Protein AF-A0A7S2VUP3-F1 (afdb_monomer_lite)

Foldseek 3Di:
DDDDDDDDDDDPDDDPCRVVPDDPDPDPDDDDPDPDCPDPVNVDVVVDDPVVVVVVVVVVVVVVVVVVVVLPPDPNVVVVVPHDPDDPVVVVVVVVDDPDPPVVVVVDVVVVVVVVVCPPPDPCSVPDDPVVVVCPDPVVVCVVVVVVVD

Secondary structure (DSSP, 8-state):
---------------TTTSSSS---S--SPPPSSS-TTSHHHHHHHH--HHHHHHHHHHHHHHHHHHHHTTTTSHHHHHHT------HHHHHHHTT--S---TTTTT-HHHHHHHTS----SHHHHHS-HHHHHHTSGGGTTHHHHHHH-

pLDDT: mean 73.71, std 15.18, range [38.84, 94.75]

Sequence (150 aa):
EEDTKVHVLVREIRPPFLDGRVKYTTQTDMVSVVRDPTSDLAVLARKGSQVVRHVREQEGRTKMRKRFWELAGSNIGNVLGVEEVKTKEDEEEAARNGEDVDYRQDSQFLDLMKKQKSVAVSEFAKTKTISEQRRALPVFDVRQELMSLI

Structure (mmCIF, N/CA/C/O backbone):
data_AF-A0A7S2VUP3-F1
#
_entry.id   AF-A0A7S2VUP3-F1
#
loop_
_atom_site.group_PDB
_atom_site.id
_atom_site.type_symbol
_atom_site.label_atom_id
_atom_site.label_alt_id
_atom_site.label_comp_id
_atom_site.label_asym_id
_atom_site.label_entity_id
_atom_site.label_seq_id
_atom_site.pdbx_PDB_ins_code
_atom_site.Cartn_x
_atom_site.Cartn_y
_atom_site.Cartn_z
_atom_site.occupancy
_atom_site.B_iso_or_equiv
_atom_site.auth_seq_id
_atom_site.auth_comp_id
_atom_site.auth_asym_id
_atom_site.auth_atom_id
_atom_site.pdbx_PDB_model_num
ATOM 1 N N . GLU A 1 1 ? 2.838 -63.232 21.520 1.00 43.62 1 GLU A N 1
ATOM 2 C CA . GLU A 1 1 ? 3.184 -61.818 21.746 1.00 43.62 1 GLU A CA 1
ATOM 3 C C . GLU A 1 1 ? 1.997 -61.017 21.248 1.00 43.62 1 GLU A C 1
ATOM 5 O O . GLU A 1 1 ? 1.789 -60.934 20.048 1.00 43.62 1 GLU A O 1
ATOM 10 N N . GLU A 1 2 ? 1.102 -60.645 22.162 1.00 47.38 2 GLU A N 1
ATOM 11 C CA . GLU A 1 2 ? -0.141 -59.943 21.830 1.00 47.38 2 GLU A CA 1
ATOM 12 C C . GLU A 1 2 ? 0.111 -58.438 21.905 1.00 47.38 2 GLU A C 1
ATOM 14 O O . GLU A 1 2 ? 0.525 -57.916 22.942 1.00 47.38 2 GLU A O 1
ATOM 19 N N . ASP A 1 3 ? -0.106 -57.765 20.778 1.00 57.06 3 ASP A N 1
ATOM 20 C CA . ASP A 1 3 ? 0.114 -56.338 20.590 1.00 57.06 3 ASP A CA 1
ATOM 21 C C . ASP A 1 3 ? -0.710 -55.502 21.582 1.00 57.06 3 ASP A C 1
ATOM 23 O O . ASP A 1 3 ? -1.945 -55.482 21.567 1.00 57.06 3 ASP A O 1
ATOM 27 N N . THR A 1 4 ? -0.015 -54.761 22.441 1.00 65.88 4 THR A N 1
ATOM 28 C CA . THR A 1 4 ? -0.602 -53.815 23.391 1.00 65.88 4 THR A CA 1
ATOM 29 C C . THR A 1 4 ? -1.181 -52.613 22.648 1.00 65.88 4 THR A C 1
ATOM 31 O O . THR A 1 4 ? -0.503 -51.637 22.327 1.00 65.88 4 THR A O 1
ATOM 34 N N . LYS A 1 5 ? -2.482 -52.666 22.359 1.00 68.00 5 LYS A N 1
ATOM 35 C CA . LYS A 1 5 ? -3.194 -51.576 21.686 1.00 68.00 5 LYS A CA 1
ATOM 36 C C . LYS A 1 5 ? -3.399 -50.397 22.646 1.00 68.00 5 LYS A C 1
ATOM 38 O O . LYS A 1 5 ? -4.214 -50.454 23.564 1.00 68.00 5 LYS A O 1
ATOM 43 N N . VAL A 1 6 ? -2.648 -49.317 22.433 1.00 75.94 6 VAL A N 1
ATOM 44 C CA . VAL A 1 6 ? -2.731 -48.078 23.222 1.00 75.94 6 VAL A CA 1
ATOM 45 C C . VAL A 1 6 ? -3.883 -47.212 22.707 1.00 75.94 6 VAL A C 1
ATOM 47 O O . VAL A 1 6 ? -3.894 -46.802 21.547 1.00 75.94 6 VAL A O 1
ATOM 50 N N . HIS A 1 7 ? -4.850 -46.900 23.572 1.00 75.44 7 HIS A N 1
ATOM 51 C CA . HIS A 1 7 ? -5.931 -45.962 23.265 1.00 75.44 7 HIS A CA 1
ATOM 52 C C . HIS A 1 7 ? -5.578 -44.558 23.761 1.00 75.44 7 HIS A C 1
ATOM 54 O O . HIS A 1 7 ? -5.430 -44.331 24.960 1.00 75.44 7 HIS A O 1
ATOM 60 N N . VAL A 1 8 ? -5.470 -43.604 22.834 1.00 80.44 8 VAL A N 1
ATOM 61 C CA . VAL A 1 8 ? -5.221 -42.192 23.151 1.00 80.44 8 VAL A CA 1
ATOM 62 C C . VAL A 1 8 ? -6.557 -41.453 23.225 1.00 80.44 8 VAL A C 1
ATOM 64 O O . VAL A 1 8 ? -7.255 -41.328 22.221 1.00 80.44 8 VAL A O 1
ATOM 67 N N . LEU A 1 9 ? -6.910 -40.940 24.406 1.00 78.44 9 LEU A N 1
ATOM 68 C CA . LEU A 1 9 ? -8.009 -39.985 24.569 1.00 78.44 9 LEU A CA 1
ATOM 69 C C . LEU A 1 9 ? -7.461 -38.559 24.492 1.00 78.44 9 LEU A C 1
ATOM 71 O O . LEU A 1 9 ? -6.818 -38.077 25.424 1.00 78.44 9 LEU A O 1
ATOM 75 N N . VAL A 1 10 ? -7.756 -37.867 23.394 1.00 84.38 10 VAL A N 1
ATOM 76 C CA . VAL A 1 10 ? -7.459 -36.440 23.242 1.00 84.38 10 VAL A CA 1
ATOM 77 C C . VAL A 1 10 ? -8.644 -35.639 23.778 1.00 84.38 10 VAL A C 1
ATOM 79 O O . VAL A 1 10 ? -9.747 -35.719 23.241 1.00 84.38 10 VAL A O 1
ATOM 82 N N . ARG A 1 11 ? -8.433 -34.865 24.849 1.00 78.62 11 ARG A N 1
ATOM 83 C CA . ARG A 1 11 ? -9.401 -33.859 25.309 1.00 78.62 11 ARG A CA 1
ATOM 84 C C . ARG A 1 11 ? -9.073 -32.520 24.664 1.00 78.62 11 ARG A C 1
ATOM 86 O O . ARG A 1 11 ? -8.085 -31.887 25.021 1.00 78.62 11 ARG A O 1
ATOM 93 N N . GLU A 1 12 ? -9.925 -32.075 23.750 1.00 76.44 12 GLU A N 1
ATOM 94 C CA . GLU A 1 12 ? -9.852 -30.725 23.198 1.00 76.44 12 GLU A CA 1
ATOM 95 C C . GLU A 1 12 ? -10.495 -29.745 24.193 1.00 76.44 12 GLU A C 1
ATOM 97 O O . GLU A 1 12 ? -11.704 -29.517 24.190 1.00 76.44 12 GLU A O 1
ATOM 102 N N . ILE A 1 13 ? -9.690 -29.205 25.113 1.00 79.75 13 ILE A N 1
ATOM 103 C CA . ILE A 1 13 ? -10.145 -28.170 26.048 1.00 79.75 13 ILE A CA 1
ATOM 104 C C . ILE A 1 13 ? -10.048 -26.829 25.324 1.00 79.75 13 ILE A C 1
ATOM 106 O O . ILE A 1 13 ? -8.993 -26.194 25.311 1.00 79.75 13 ILE A O 1
ATOM 110 N N . ARG A 1 14 ? -11.151 -26.387 24.714 1.00 75.75 14 ARG A N 1
ATOM 111 C CA . ARG A 1 14 ? -11.257 -24.995 24.274 1.00 75.75 14 ARG A CA 1
ATOM 112 C C . ARG A 1 14 ? -11.576 -24.110 25.476 1.00 75.75 14 ARG A C 1
ATOM 114 O O . ARG A 1 14 ? -12.532 -24.391 26.200 1.00 75.75 14 ARG A O 1
ATOM 121 N N . PRO A 1 15 ? -10.786 -23.054 25.713 1.00 81.00 15 PRO A N 1
ATOM 122 C CA . PRO A 1 15 ? -11.065 -22.136 26.798 1.00 81.00 15 PRO A CA 1
ATOM 123 C C . PRO A 1 15 ? -12.399 -21.409 26.543 1.00 81.00 15 PRO A C 1
ATOM 125 O O . PRO A 1 15 ? -12.769 -21.197 25.385 1.00 81.00 15 PRO A O 1
ATOM 128 N N . PRO A 1 16 ? -13.120 -20.994 27.599 1.00 77.62 16 PRO A N 1
ATOM 129 C CA . PRO A 1 16 ? -14.490 -20.477 27.501 1.00 77.62 16 PRO A CA 1
ATOM 130 C C . PRO A 1 16 ? -14.639 -19.245 26.590 1.00 77.62 16 PRO A C 1
ATOM 132 O O . PRO A 1 16 ? -15.719 -19.004 26.058 1.00 77.62 16 PRO A O 1
ATOM 135 N N . PHE A 1 17 ? -13.556 -18.500 26.337 1.00 70.81 17 PHE A N 1
ATOM 136 C CA . PHE A 1 17 ? -13.541 -17.367 25.404 1.00 70.81 17 PHE A CA 1
ATOM 137 C C . PHE A 1 17 ? -13.487 -17.760 23.914 1.00 70.81 17 PHE A C 1
ATOM 139 O O . PHE A 1 17 ? -13.745 -16.923 23.054 1.00 70.81 17 PHE A O 1
ATOM 146 N N . LEU A 1 18 ? -13.190 -19.024 23.600 1.00 72.19 18 LEU A N 1
ATOM 147 C CA . LEU A 1 18 ? -13.249 -19.613 22.253 1.00 72.19 18 LEU A CA 1
ATOM 148 C C . LEU A 1 18 ? -14.453 -20.556 22.071 1.00 72.19 18 LEU A C 1
ATOM 150 O O . LEU A 1 18 ? -14.653 -21.090 20.983 1.00 72.19 18 LEU A O 1
ATOM 154 N N . ASP A 1 19 ? -15.266 -20.752 23.115 1.00 71.94 19 ASP A N 1
ATOM 155 C CA . ASP A 1 19 ? -16.460 -21.617 23.111 1.00 71.94 19 ASP A CA 1
ATOM 156 C C . ASP A 1 19 ? -17.641 -20.981 22.342 1.00 71.94 19 ASP A C 1
ATOM 158 O O . ASP A 1 19 ? -18.691 -21.587 22.164 1.00 71.94 19 ASP A O 1
ATOM 162 N N . GLY A 1 20 ? -17.516 -19.727 21.884 1.00 72.75 20 GLY A N 1
ATOM 163 C CA . GLY A 1 20 ? -18.546 -19.026 21.099 1.00 72.75 20 GLY A CA 1
ATOM 164 C C . GLY A 1 20 ? -19.848 -18.717 21.856 1.00 72.75 20 GLY A C 1
ATOM 165 O O . GLY A 1 20 ? -20.672 -17.952 21.357 1.00 72.75 20 GLY A O 1
ATOM 166 N N . ARG A 1 21 ? -20.019 -19.259 23.071 1.00 73.56 21 ARG A N 1
ATOM 167 C CA . ARG A 1 21 ? -21.147 -19.015 23.983 1.00 73.56 21 ARG A CA 1
ATOM 168 C C . ARG A 1 21 ? -21.167 -17.593 24.538 1.00 73.56 21 ARG A C 1
ATOM 170 O O . ARG A 1 21 ? -22.240 -17.064 24.804 1.00 73.56 21 ARG A O 1
ATOM 177 N N . VAL A 1 22 ? -19.998 -16.966 24.684 1.00 71.31 22 VAL A N 1
ATOM 178 C CA . VAL A 1 22 ? -19.858 -15.576 25.135 1.00 71.31 22 VAL A CA 1
ATOM 179 C C . VAL A 1 22 ? -19.101 -14.791 24.069 1.00 71.31 22 VAL A C 1
ATOM 181 O O . VAL A 1 22 ? -17.898 -14.966 23.884 1.00 71.31 22 VAL A O 1
ATOM 184 N N . LYS A 1 23 ? -19.812 -13.929 23.337 1.00 67.31 23 LYS A N 1
ATOM 185 C CA . LYS A 1 23 ? -19.199 -12.968 22.414 1.00 67.31 23 LYS A CA 1
ATOM 186 C C . LYS A 1 23 ? -18.833 -11.711 23.201 1.00 67.31 23 LYS A C 1
ATOM 188 O O . LYS A 1 23 ? -19.706 -10.921 23.537 1.00 67.31 23 LYS A O 1
ATOM 193 N N . TYR A 1 24 ? -17.546 -11.539 23.498 1.00 72.00 24 TYR A N 1
ATOM 194 C CA . TYR A 1 24 ? -17.037 -10.344 24.188 1.00 72.00 24 TYR A CA 1
ATOM 195 C C . TYR A 1 24 ? -16.984 -9.102 23.288 1.00 72.00 24 TYR A C 1
ATOM 197 O O . TYR A 1 24 ? -16.915 -7.985 23.791 1.00 72.00 24 TYR A O 1
ATOM 205 N N . THR A 1 25 ? -17.026 -9.284 21.964 1.00 77.44 25 THR A N 1
ATOM 206 C CA . THR A 1 25 ? -17.120 -8.183 21.001 1.00 77.44 25 THR A CA 1
ATOM 207 C C . THR A 1 25 ? -18.539 -8.066 20.461 1.00 77.44 25 THR A C 1
ATOM 209 O O . THR A 1 25 ? -19.160 -9.053 20.063 1.00 77.44 25 THR A O 1
ATOM 212 N N . THR A 1 26 ? -19.041 -6.837 20.425 1.00 72.94 26 THR A N 1
ATOM 213 C CA . THR A 1 26 ? -20.292 -6.471 19.752 1.00 72.94 26 THR A CA 1
ATOM 214 C C . THR A 1 26 ? -20.101 -6.298 18.246 1.00 72.94 26 THR A C 1
ATOM 216 O O . THR A 1 26 ? -21.080 -6.249 17.508 1.00 72.94 26 THR A O 1
ATOM 219 N N . GLN A 1 27 ? -18.852 -6.222 17.778 1.00 72.31 27 GLN A N 1
ATOM 220 C CA . GLN A 1 27 ? -18.509 -6.053 16.371 1.00 72.31 27 GLN A CA 1
ATOM 221 C C . GLN A 1 27 ? -18.076 -7.403 15.795 1.00 72.31 27 GLN A C 1
ATOM 223 O O . GLN A 1 27 ? -16.941 -7.836 15.991 1.00 72.31 27 GLN A O 1
ATOM 228 N N . THR A 1 28 ? -19.007 -8.095 15.136 1.00 72.81 28 THR A N 1
ATOM 229 C CA . THR A 1 28 ? -18.748 -9.354 14.414 1.00 72.81 28 THR A CA 1
ATOM 230 C C . THR A 1 28 ? -18.281 -9.126 12.983 1.00 72.81 28 THR A C 1
ATOM 232 O O . THR A 1 28 ? -17.579 -9.970 12.432 1.00 72.81 28 THR A O 1
ATOM 235 N N . ASP A 1 29 ? -18.646 -7.982 12.408 1.00 79.38 29 ASP A N 1
ATOM 236 C CA . ASP A 1 29 ? -18.370 -7.649 11.019 1.00 79.38 29 ASP A CA 1
ATOM 237 C C . ASP A 1 29 ? -17.218 -6.651 10.929 1.00 79.38 29 ASP A C 1
ATOM 239 O O . ASP A 1 29 ? -16.992 -5.826 11.818 1.00 79.38 29 ASP A O 1
ATOM 243 N N . MET A 1 30 ? -16.470 -6.733 9.832 1.00 77.75 30 MET A N 1
ATOM 244 C CA . MET A 1 30 ? -15.336 -5.852 9.593 1.00 77.75 30 MET A CA 1
ATOM 245 C C . MET A 1 30 ? -15.830 -4.411 9.401 1.00 77.75 30 MET A C 1
ATOM 247 O O . MET A 1 30 ? -16.645 -4.136 8.521 1.00 77.75 30 MET A O 1
ATOM 251 N N . VAL A 1 31 ? -15.328 -3.483 10.218 1.00 79.81 31 VAL A N 1
ATOM 252 C CA . VAL A 1 31 ? -15.709 -2.067 10.137 1.00 79.81 31 VAL A CA 1
ATOM 253 C C . VAL A 1 31 ? -15.140 -1.456 8.859 1.00 79.81 31 VAL A C 1
ATOM 255 O O . VAL A 1 31 ? -13.948 -1.578 8.566 1.00 79.81 31 VAL A O 1
ATOM 258 N N . SER A 1 32 ? -15.987 -0.774 8.088 1.00 82.19 32 SER A N 1
ATOM 259 C CA . SER A 1 32 ? -15.540 -0.053 6.902 1.00 82.19 32 SER A CA 1
ATOM 260 C C . SER A 1 32 ? -14.599 1.088 7.294 1.00 82.19 32 SER A C 1
ATOM 262 O O . SER A 1 32 ? -14.942 1.958 8.089 1.00 82.19 32 SER A O 1
ATOM 264 N N . VAL A 1 33 ? -13.412 1.124 6.682 1.00 85.56 33 VAL A N 1
ATOM 265 C CA . VAL A 1 33 ? -12.432 2.210 6.891 1.00 85.56 33 VAL A CA 1
ATOM 266 C C . VAL A 1 33 ? -12.981 3.555 6.400 1.00 85.56 33 VAL A C 1
ATOM 268 O O . VAL A 1 33 ? -12.629 4.617 6.907 1.00 85.56 33 VAL A O 1
ATOM 271 N N . VAL A 1 34 ? -13.871 3.513 5.406 1.00 86.88 34 VAL A N 1
ATOM 272 C CA . VAL A 1 34 ? -14.564 4.689 4.885 1.00 86.88 34 VAL A CA 1
ATOM 273 C C . VAL A 1 34 ? -15.897 4.834 5.611 1.00 86.88 34 VAL A C 1
ATOM 275 O O . VAL A 1 34 ? -16.711 3.912 5.599 1.00 86.88 34 VAL A O 1
ATOM 278 N N . ARG A 1 35 ? -16.111 6.004 6.220 1.00 83.38 35 ARG A N 1
ATOM 279 C CA . ARG A 1 35 ? -17.330 6.333 6.972 1.00 83.38 35 ARG A CA 1
ATOM 280 C C . ARG A 1 35 ? -18.564 6.457 6.076 1.00 83.38 35 ARG A C 1
ATOM 282 O O . ARG A 1 35 ? -19.628 5.990 6.456 1.00 83.38 35 ARG A O 1
ATOM 289 N N . ASP A 1 36 ? -18.405 7.061 4.899 1.00 89.44 36 ASP A N 1
ATOM 290 C CA . ASP A 1 36 ? -19.448 7.152 3.875 1.00 89.44 36 ASP A CA 1
ATOM 291 C C . ASP A 1 36 ? -18.866 6.804 2.492 1.00 89.44 36 ASP A C 1
ATOM 293 O O . ASP A 1 36 ? -18.110 7.598 1.915 1.00 89.44 36 ASP A O 1
ATOM 297 N N . PRO A 1 37 ? -19.185 5.618 1.944 1.00 88.69 37 PRO A N 1
ATOM 298 C CA . PRO A 1 37 ? -18.672 5.181 0.652 1.00 88.69 37 PRO A CA 1
ATOM 299 C C . PRO A 1 37 ? -19.286 5.927 -0.540 1.00 88.69 37 PRO A C 1
ATOM 301 O O . PRO A 1 37 ? -18.734 5.817 -1.636 1.00 88.69 37 PRO A O 1
ATOM 304 N N . THR A 1 38 ? -20.405 6.633 -0.349 1.00 91.88 38 THR A N 1
ATOM 305 C CA . THR A 1 38 ? -21.084 7.413 -1.396 1.00 91.88 38 THR A CA 1
ATOM 306 C C . THR A 1 38 ? -20.579 8.847 -1.496 1.00 91.88 38 THR A C 1
ATOM 308 O O . THR A 1 38 ? -20.833 9.504 -2.499 1.00 91.88 38 THR A O 1
ATOM 311 N N . SER A 1 39 ? -19.816 9.309 -0.500 1.00 94.50 39 SER A N 1
ATOM 312 C CA . SER A 1 39 ? -19.215 10.642 -0.513 1.00 94.50 39 SER A CA 1
ATOM 313 C C . SER A 1 39 ? -18.346 10.871 -1.755 1.00 94.50 39 SER A C 1
ATOM 315 O O . SER A 1 39 ? -17.547 10.012 -2.146 1.00 94.50 39 SER A O 1
ATOM 317 N N . ASP A 1 40 ? -18.448 12.067 -2.342 1.00 92.62 40 ASP A N 1
ATOM 318 C CA . ASP A 1 40 ? -17.703 12.440 -3.552 1.00 92.62 40 ASP A CA 1
ATOM 319 C C . ASP A 1 40 ? -16.195 12.244 -3.380 1.00 92.62 40 ASP A C 1
ATOM 321 O O . ASP A 1 40 ? -15.517 11.750 -4.280 1.00 92.62 40 ASP A O 1
ATOM 325 N N . LEU A 1 41 ? -15.665 12.550 -2.192 1.00 90.94 41 LEU A N 1
ATOM 326 C CA . LEU A 1 41 ? -14.257 12.337 -1.867 1.00 90.94 41 LEU A CA 1
ATOM 327 C C . LEU A 1 41 ? -13.873 10.852 -1.947 1.00 90.94 41 LEU A C 1
ATOM 329 O O . LEU A 1 41 ? -12.850 10.521 -2.547 1.00 90.94 41 LEU A O 1
ATOM 333 N N . ALA A 1 42 ? -14.685 9.947 -1.391 1.00 91.12 42 ALA A N 1
ATOM 334 C CA . ALA A 1 42 ? -14.415 8.510 -1.439 1.00 91.12 42 ALA A CA 1
ATOM 335 C C . ALA A 1 42 ? -14.530 7.950 -2.865 1.00 91.12 42 ALA A C 1
ATOM 337 O O . ALA A 1 42 ? -13.717 7.117 -3.275 1.00 91.12 42 ALA A O 1
ATOM 338 N N . VAL A 1 43 ? -15.508 8.425 -3.639 1.00 92.38 43 VAL A N 1
ATOM 339 C CA . VAL A 1 43 ? -15.711 8.016 -5.035 1.00 92.38 43 VAL A CA 1
ATOM 340 C C . VAL A 1 43 ? -14.563 8.506 -5.923 1.00 92.38 43 VAL A C 1
ATOM 342 O O . VAL A 1 43 ? -14.005 7.722 -6.695 1.00 92.38 43 VAL A O 1
ATOM 345 N N . LEU A 1 44 ? -14.152 9.769 -5.786 1.00 91.25 44 LEU A N 1
ATOM 346 C CA . LEU A 1 44 ? -13.036 10.348 -6.538 1.00 91.25 44 LEU A CA 1
ATOM 347 C C . LEU A 1 44 ? -11.701 9.693 -6.173 1.00 91.25 44 LEU A C 1
ATOM 349 O O . LEU A 1 44 ? -10.918 9.379 -7.069 1.00 91.25 44 LEU A O 1
ATOM 353 N N . ALA A 1 45 ? -11.460 9.412 -4.889 1.00 89.44 45 ALA A N 1
ATOM 354 C CA . ALA A 1 45 ? -10.260 8.704 -4.447 1.00 89.44 45 ALA A CA 1
ATOM 355 C C . ALA A 1 45 ? -10.187 7.279 -5.020 1.00 89.44 45 ALA A C 1
ATOM 357 O O . ALA A 1 45 ? -9.126 6.857 -5.478 1.00 89.44 45 ALA A O 1
ATOM 358 N N . ARG A 1 46 ? -11.316 6.553 -5.061 1.00 87.88 46 ARG A N 1
ATOM 359 C CA . ARG A 1 46 ? -11.401 5.220 -5.688 1.00 87.88 46 ARG A CA 1
ATOM 360 C C . ARG A 1 46 ? -11.183 5.262 -7.199 1.00 87.88 46 ARG A C 1
ATOM 362 O O . ARG A 1 46 ? -10.519 4.384 -7.741 1.00 87.88 46 ARG A O 1
ATOM 369 N N . LYS A 1 47 ? -11.749 6.259 -7.884 1.00 91.31 47 LYS A N 1
ATOM 370 C CA . LYS A 1 47 ? -11.613 6.430 -9.339 1.00 91.31 47 LYS A CA 1
ATOM 371 C C . LYS A 1 47 ? -10.194 6.856 -9.738 1.00 91.31 47 LYS A C 1
ATOM 373 O O . LYS A 1 47 ? -9.709 6.450 -10.794 1.00 91.31 47 LYS A O 1
ATOM 378 N N . GLY A 1 48 ? -9.539 7.651 -8.893 1.00 91.38 48 GLY A N 1
ATOM 379 C CA . GLY A 1 48 ? -8.212 8.209 -9.131 1.00 91.38 48 GLY A CA 1
ATOM 380 C C . GLY A 1 48 ? -8.194 9.330 -10.178 1.00 91.38 48 GLY A C 1
ATOM 381 O O . GLY A 1 48 ? -9.197 9.649 -10.820 1.00 91.38 48 GLY A O 1
ATOM 382 N N . SER A 1 49 ? -7.020 9.942 -10.361 1.00 93.00 49 SER A N 1
ATOM 383 C CA . SER A 1 49 ? -6.818 11.011 -11.347 1.00 93.00 49 SER A CA 1
ATOM 384 C C . SER A 1 49 ? -6.600 10.447 -12.755 1.00 93.00 49 SER A C 1
ATOM 386 O O . SER A 1 49 ? -5.690 9.646 -12.987 1.00 93.00 49 SER A O 1
ATOM 388 N N . GLN A 1 50 ? -7.401 10.915 -13.719 1.00 92.00 50 GLN A N 1
ATOM 389 C CA . GLN A 1 50 ? -7.252 10.557 -15.135 1.00 92.00 50 GLN A CA 1
ATOM 390 C C . GLN A 1 50 ? -5.901 11.008 -15.704 1.00 92.00 50 GLN A C 1
ATOM 392 O O . GLN A 1 50 ? -5.276 10.265 -16.458 1.00 92.00 50 GLN A O 1
ATOM 397 N N . VAL A 1 51 ? -5.424 12.186 -15.294 1.00 93.75 51 VAL A N 1
ATOM 398 C CA . VAL A 1 51 ? -4.136 12.737 -15.738 1.00 93.75 51 VAL A CA 1
ATOM 399 C C . VAL A 1 51 ? -2.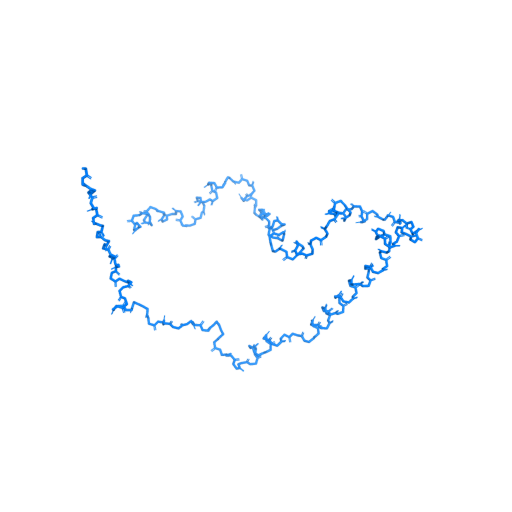990 11.840 -15.282 1.00 93.75 51 VAL A C 1
ATOM 401 O O . VAL A 1 51 ? -2.149 11.461 -16.089 1.00 93.75 51 VAL A O 1
ATOM 404 N N . VAL A 1 52 ? -2.997 11.421 -14.013 1.00 90.69 52 VAL A N 1
ATOM 405 C CA . VAL A 1 52 ? -1.954 10.540 -13.458 1.00 90.69 52 VAL A CA 1
ATOM 406 C C . VAL A 1 52 ? -1.941 9.188 -14.170 1.00 90.69 52 VAL A C 1
ATOM 408 O O . VAL A 1 52 ? -0.875 8.669 -14.492 1.00 90.69 52 VAL A O 1
ATOM 411 N N . ARG A 1 53 ? -3.119 8.628 -14.472 1.00 91.25 53 ARG A N 1
ATOM 412 C CA . ARG A 1 53 ? -3.223 7.385 -15.246 1.00 91.25 53 ARG A CA 1
ATOM 413 C C . ARG A 1 53 ? -2.625 7.543 -16.647 1.00 91.25 53 ARG A C 1
ATOM 415 O O . ARG A 1 53 ? -1.868 6.675 -17.071 1.00 91.25 53 ARG A O 1
ATOM 422 N N . HIS A 1 54 ? -2.929 8.643 -17.331 1.00 94.75 54 HIS A N 1
ATOM 423 C CA . HIS A 1 54 ? -2.407 8.920 -18.667 1.00 94.75 54 HIS A CA 1
ATOM 424 C C . HIS A 1 54 ? -0.884 9.117 -18.664 1.00 94.75 54 HIS A C 1
ATOM 426 O O . HIS A 1 54 ? -0.192 8.529 -19.489 1.00 94.75 54 HIS A O 1
ATOM 432 N N . VAL A 1 55 ? -0.345 9.868 -17.697 1.00 93.81 55 VAL A N 1
ATOM 433 C CA . VAL A 1 55 ? 1.107 10.046 -17.532 1.00 93.81 55 VAL A CA 1
ATOM 434 C C . VAL A 1 55 ? 1.791 8.705 -17.272 1.00 93.81 55 VAL A C 1
ATOM 436 O O . VAL A 1 55 ? 2.750 8.372 -17.958 1.00 93.81 55 VAL A O 1
ATOM 439 N N . ARG A 1 56 ? 1.255 7.874 -16.369 1.00 91.44 56 ARG A N 1
ATOM 440 C CA . ARG A 1 56 ? 1.820 6.545 -16.083 1.00 91.44 56 ARG A CA 1
ATOM 441 C C . ARG A 1 56 ? 1.796 5.617 -17.301 1.00 91.44 56 ARG A C 1
ATOM 443 O O . ARG A 1 56 ? 2.733 4.847 -17.506 1.00 91.44 56 ARG A O 1
ATOM 450 N N . GLU A 1 57 ? 0.741 5.672 -18.111 1.00 91.00 57 GLU A N 1
ATOM 451 C CA . GLU A 1 57 ? 0.653 4.913 -19.363 1.00 91.00 57 GLU A CA 1
ATOM 452 C C . GLU A 1 57 ? 1.684 5.400 -20.390 1.00 91.00 57 GLU A C 1
ATOM 454 O O . GLU A 1 57 ? 2.366 4.587 -21.019 1.00 91.00 57 GLU A O 1
ATOM 459 N N . GLN A 1 58 ? 1.847 6.719 -20.528 1.00 90.31 58 GLN A N 1
ATOM 460 C CA . GLN A 1 58 ? 2.869 7.302 -21.392 1.00 90.31 58 GLN A CA 1
ATOM 461 C C . GLN A 1 58 ? 4.279 6.928 -20.936 1.00 90.31 58 GLN A C 1
ATOM 463 O O . GLN A 1 58 ? 5.065 6.483 -21.767 1.00 90.31 58 GLN A O 1
ATOM 468 N N . GLU A 1 59 ? 4.580 7.034 -19.642 1.00 87.31 59 GLU A N 1
ATOM 469 C CA . GLU A 1 59 ? 5.857 6.616 -19.059 1.00 87.31 59 GLU A CA 1
ATOM 470 C C . GLU A 1 59 ? 6.128 5.123 -19.270 1.00 87.31 59 GLU A C 1
ATOM 472 O O . GLU A 1 59 ? 7.238 4.735 -19.623 1.00 87.31 59 GLU A O 1
ATOM 477 N N . GLY A 1 60 ? 5.117 4.264 -19.113 1.00 79.69 60 GLY A N 1
ATOM 478 C CA . GLY A 1 60 ? 5.241 2.840 -19.435 1.00 79.69 60 GLY A CA 1
ATOM 479 C C . GLY A 1 60 ? 5.592 2.612 -20.909 1.00 79.69 60 GLY A C 1
ATOM 480 O O . GLY A 1 60 ? 6.504 1.848 -21.227 1.00 79.69 60 GLY A O 1
ATOM 481 N N . ARG A 1 61 ? 4.926 3.327 -21.825 1.00 82.31 61 ARG A N 1
ATOM 482 C CA . ARG A 1 61 ? 5.200 3.252 -23.271 1.00 82.31 61 ARG A CA 1
ATOM 483 C C . ARG A 1 61 ? 6.552 3.843 -23.664 1.00 82.31 61 ARG A C 1
ATOM 485 O O . ARG A 1 61 ? 7.147 3.392 -24.640 1.00 82.31 61 ARG A O 1
ATOM 492 N N . THR A 1 62 ? 7.030 4.881 -22.984 1.00 80.31 62 THR A N 1
ATOM 493 C CA . THR A 1 62 ? 8.346 5.473 -23.263 1.00 80.31 62 THR A CA 1
ATOM 494 C C . THR A 1 62 ? 9.472 4.619 -22.691 1.00 80.31 62 THR A C 1
ATOM 496 O O . THR A 1 62 ? 10.470 4.446 -23.383 1.00 80.31 62 THR A O 1
ATOM 499 N N . LYS A 1 63 ? 9.289 3.984 -21.523 1.00 74.81 63 LYS A N 1
ATOM 500 C CA . LYS A 1 63 ? 10.222 2.972 -20.989 1.00 74.81 63 LYS A CA 1
ATOM 501 C C . LYS A 1 63 ? 10.455 1.827 -21.980 1.00 74.81 63 LYS A C 1
ATOM 503 O O . LYS A 1 63 ? 11.597 1.459 -22.216 1.00 74.81 63 LYS A O 1
ATOM 508 N N . MET A 1 64 ? 9.399 1.325 -22.626 1.00 60.28 64 MET A N 1
ATOM 509 C CA . MET A 1 64 ? 9.531 0.284 -23.660 1.00 60.28 64 MET A CA 1
ATOM 510 C C . MET A 1 64 ? 10.256 0.772 -24.925 1.00 60.28 64 MET A C 1
ATOM 512 O O . MET A 1 64 ? 10.904 -0.020 -25.597 1.00 60.28 64 MET A O 1
ATOM 516 N N . ARG A 1 65 ? 10.168 2.069 -25.255 1.00 62.19 65 ARG A N 1
ATOM 517 C CA . ARG A 1 65 ? 10.845 2.656 -26.425 1.00 62.19 65 ARG A CA 1
ATOM 518 C C . ARG A 1 65 ? 12.331 2.926 -26.197 1.00 62.19 65 ARG A C 1
ATOM 520 O O . ARG A 1 65 ? 13.094 2.759 -27.140 1.00 62.19 65 ARG A O 1
ATOM 527 N N . LYS A 1 66 ? 12.743 3.299 -24.980 1.00 60.66 66 LYS A N 1
ATOM 528 C CA . LYS A 1 66 ? 14.169 3.432 -24.625 1.00 60.66 66 LYS A CA 1
ATOM 529 C C . LYS A 1 66 ? 14.911 2.103 -24.813 1.00 60.66 66 LYS A C 1
ATOM 531 O O . LYS A 1 66 ? 15.892 2.062 -25.539 1.00 60.66 66 LYS A O 1
ATOM 536 N N . ARG A 1 67 ? 14.294 1.003 -24.373 1.00 57.56 67 ARG A N 1
ATOM 537 C CA . ARG A 1 67 ? 14.775 -0.374 -24.591 1.00 57.56 67 ARG A CA 1
ATOM 538 C C . ARG A 1 67 ? 14.920 -0.779 -26.062 1.00 57.56 67 ARG A C 1
ATOM 540 O O . ARG A 1 67 ? 15.739 -1.625 -26.382 1.00 57.56 67 ARG A O 1
ATOM 547 N N . PHE A 1 68 ? 14.113 -0.211 -26.965 1.00 53.59 68 PHE A N 1
ATOM 548 C CA . PHE A 1 68 ? 14.252 -0.467 -28.405 1.00 53.59 68 PHE A CA 1
ATOM 549 C C . PHE A 1 68 ? 15.443 0.285 -29.017 1.00 53.59 68 PHE A C 1
ATOM 551 O O . PHE A 1 68 ? 15.950 -0.137 -30.043 1.00 53.59 68 PHE A O 1
ATOM 558 N N . TRP A 1 69 ? 15.885 1.394 -28.419 1.00 57.47 69 TRP A N 1
ATOM 559 C CA . TRP A 1 69 ? 17.076 2.128 -28.865 1.00 57.47 69 TRP A CA 1
ATOM 560 C C . TRP A 1 69 ? 18.358 1.691 -28.145 1.00 57.47 69 TRP A C 1
ATOM 562 O O . TRP A 1 69 ? 19.442 1.866 -28.693 1.00 57.47 69 TRP A O 1
ATOM 572 N N . GLU A 1 70 ? 18.238 1.021 -26.999 1.00 62.75 70 GLU A N 1
ATOM 573 C CA . GLU A 1 70 ? 19.286 0.216 -26.351 1.00 62.75 70 GLU A CA 1
ATOM 574 C C . GLU A 1 70 ? 19.536 -1.094 -27.137 1.00 62.75 70 GLU A C 1
ATOM 576 O O . GLU A 1 70 ? 19.554 -2.195 -26.591 1.00 62.75 70 GLU A O 1
ATOM 581 N N . LEU A 1 71 ? 19.682 -1.001 -28.467 1.00 60.81 71 LEU A N 1
ATOM 582 C CA . LEU A 1 71 ? 20.086 -2.140 -29.297 1.00 60.81 71 LEU A CA 1
ATOM 583 C C . LEU A 1 71 ? 21.481 -2.627 -28.875 1.00 60.81 71 LEU A C 1
ATOM 585 O O . LEU A 1 71 ? 21.723 -3.833 -28.866 1.00 60.81 71 LEU A O 1
ATOM 589 N N . ALA A 1 72 ? 22.352 -1.692 -28.486 1.00 58.62 72 ALA A N 1
ATOM 590 C CA . ALA A 1 72 ? 23.647 -1.941 -27.869 1.00 58.62 72 ALA A CA 1
ATOM 591 C C . ALA A 1 72 ? 23.467 -2.695 -26.535 1.00 58.62 72 ALA A C 1
ATOM 593 O O . ALA A 1 72 ? 22.864 -2.166 -25.606 1.00 58.62 72 ALA A O 1
ATOM 594 N N . GLY A 1 73 ? 23.943 -3.942 -26.470 1.00 59.25 73 GLY A N 1
ATOM 595 C CA . GLY A 1 73 ? 23.826 -4.829 -25.303 1.00 59.25 73 GLY A CA 1
ATOM 596 C C . GLY A 1 73 ? 22.752 -5.924 -25.411 1.00 59.25 73 GLY A C 1
ATOM 597 O O . GLY A 1 73 ? 22.740 -6.858 -24.612 1.00 59.25 73 GLY A O 1
ATOM 598 N N . SER A 1 74 ? 21.863 -5.876 -26.411 1.00 72.56 74 SER A N 1
ATOM 599 C CA . SER A 1 74 ? 20.893 -6.954 -26.670 1.00 72.56 74 SER A CA 1
ATOM 600 C C . SER A 1 74 ? 21.470 -8.038 -27.595 1.00 72.56 74 SER A C 1
ATOM 602 O O . SER A 1 74 ? 22.271 -7.743 -28.482 1.00 72.56 74 SER A O 1
ATOM 604 N N . ASN A 1 75 ? 21.007 -9.292 -27.480 1.00 64.81 75 ASN A N 1
ATOM 605 C CA . ASN A 1 75 ? 21.441 -10.386 -28.370 1.00 64.81 75 ASN A CA 1
ATOM 606 C C . ASN A 1 75 ? 21.254 -10.057 -29.860 1.00 64.81 75 ASN A C 1
ATOM 608 O O . ASN A 1 75 ? 22.062 -10.466 -30.689 1.00 64.81 75 ASN A O 1
ATOM 612 N N . ILE A 1 76 ? 20.211 -9.292 -30.204 1.00 69.50 76 ILE A N 1
ATOM 613 C CA . ILE A 1 76 ? 19.951 -8.880 -31.587 1.00 69.50 76 ILE A CA 1
ATOM 614 C C . ILE A 1 76 ? 20.909 -7.771 -32.044 1.00 69.50 76 ILE A C 1
ATOM 616 O O . ILE A 1 76 ? 21.323 -7.772 -33.199 1.00 69.50 76 ILE A O 1
ATOM 620 N N . GLY A 1 77 ? 21.319 -6.872 -31.142 1.00 71.88 77 GLY A N 1
ATOM 621 C CA . GLY A 1 77 ? 22.334 -5.851 -31.414 1.00 71.88 77 GLY A CA 1
ATOM 622 C C . GLY A 1 77 ? 23.739 -6.424 -31.564 1.00 71.88 77 GLY A C 1
ATOM 623 O O . GLY A 1 77 ? 24.474 -5.980 -32.443 1.00 71.88 77 GLY A O 1
ATOM 624 N N . ASN A 1 78 ? 24.062 -7.476 -30.805 1.00 71.00 78 ASN A N 1
ATOM 625 C CA . ASN A 1 78 ? 25.307 -8.234 -30.957 1.00 71.00 78 ASN A CA 1
ATOM 626 C C . ASN A 1 78 ? 25.387 -8.926 -32.329 1.00 71.00 78 ASN A C 1
ATOM 628 O O . ASN A 1 78 ? 26.449 -8.954 -32.943 1.00 71.00 78 ASN A O 1
ATOM 632 N N . VAL A 1 79 ? 24.259 -9.432 -32.848 1.00 73.75 79 VAL A N 1
ATOM 633 C CA . VAL A 1 79 ? 24.178 -9.992 -34.213 1.00 73.75 79 VAL A CA 1
ATOM 634 C C . VAL A 1 79 ? 24.231 -8.898 -35.291 1.00 73.75 79 VAL A C 1
ATOM 636 O O . VAL A 1 79 ? 24.764 -9.136 -36.372 1.00 73.75 79 VAL A O 1
ATOM 639 N N . LEU A 1 80 ? 23.708 -7.699 -35.010 1.00 70.31 80 LEU A N 1
ATOM 640 C CA . LEU A 1 80 ? 23.690 -6.554 -35.933 1.00 70.31 80 LEU A CA 1
ATOM 641 C C . LEU A 1 80 ? 24.976 -5.704 -35.917 1.00 70.31 80 LEU A C 1
ATOM 643 O O . LEU A 1 80 ? 25.090 -4.786 -36.727 1.00 70.31 80 LEU A O 1
ATOM 647 N N . GLY A 1 81 ? 25.944 -6.003 -35.043 1.00 63.56 81 GLY A N 1
ATOM 648 C CA . GLY A 1 81 ? 27.244 -5.323 -34.994 1.00 63.56 81 GLY A CA 1
ATOM 649 C C . GLY A 1 81 ? 27.186 -3.875 -34.495 1.00 63.56 81 GLY A C 1
ATOM 650 O O . GLY A 1 81 ? 28.014 -3.060 -34.897 1.00 63.56 81 GLY A O 1
ATOM 651 N N . VAL A 1 82 ? 26.200 -3.533 -33.658 1.00 70.50 82 VAL A N 1
ATOM 652 C CA . VAL A 1 82 ? 26.077 -2.188 -33.072 1.00 70.50 82 VAL A CA 1
ATOM 653 C C . VAL A 1 82 ? 27.068 -2.055 -31.913 1.00 70.50 82 VAL A C 1
ATOM 655 O O . VAL A 1 82 ? 26.941 -2.759 -30.914 1.00 70.50 82 VAL A O 1
ATOM 658 N N . GLU A 1 83 ? 28.051 -1.161 -32.037 1.00 59.34 83 GLU A N 1
ATOM 659 C CA . GLU A 1 83 ? 29.030 -0.900 -30.974 1.00 59.34 83 GLU A CA 1
ATOM 660 C C . GLU A 1 83 ? 28.384 -0.201 -29.766 1.00 59.34 83 GLU A C 1
ATOM 662 O O . GLU A 1 83 ? 27.613 0.753 -29.902 1.00 59.34 83 GLU A O 1
ATOM 667 N N . GLU A 1 84 ? 28.720 -0.676 -28.565 1.00 58.91 84 GLU A N 1
ATOM 668 C CA . GLU A 1 84 ? 28.272 -0.092 -27.302 1.00 58.91 84 GLU A CA 1
ATOM 669 C C . GLU A 1 84 ? 28.964 1.255 -27.064 1.00 58.91 84 GLU A C 1
ATOM 671 O O . GLU A 1 84 ? 30.128 1.316 -26.660 1.00 58.91 84 GLU A O 1
ATOM 676 N N . VAL A 1 85 ? 28.242 2.357 -27.270 1.00 55.16 85 VAL A N 1
ATOM 677 C CA . VAL A 1 85 ? 28.688 3.672 -26.798 1.00 55.16 85 VAL A CA 1
ATOM 678 C C . VAL A 1 85 ? 28.410 3.740 -25.300 1.00 55.16 85 VAL A C 1
ATOM 680 O O . VAL A 1 85 ? 27.338 4.154 -24.876 1.00 55.16 85 VAL A O 1
ATOM 683 N N . LYS A 1 86 ? 29.371 3.279 -24.497 1.00 48.75 86 LYS A N 1
ATOM 684 C CA . LYS A 1 86 ? 29.288 3.305 -23.032 1.00 48.75 86 LYS A CA 1
ATOM 685 C C . LYS A 1 86 ? 29.432 4.737 -22.537 1.00 48.75 86 LYS A C 1
ATOM 687 O O . LYS A 1 86 ? 30.517 5.320 -22.602 1.00 48.75 86 LYS A O 1
ATOM 692 N N . THR A 1 87 ? 28.349 5.308 -22.031 1.00 47.84 87 THR A N 1
ATOM 693 C CA . THR A 1 87 ? 28.405 6.514 -21.208 1.00 47.84 87 THR A CA 1
ATOM 694 C C . THR A 1 87 ? 28.552 6.123 -19.738 1.00 47.84 87 THR A C 1
ATOM 696 O O . THR A 1 87 ? 28.129 5.056 -19.315 1.00 47.84 87 THR A O 1
ATOM 699 N N . LYS A 1 88 ? 29.196 6.974 -18.929 1.00 47.84 88 LYS A N 1
ATOM 700 C CA . LYS A 1 88 ? 29.538 6.678 -17.519 1.00 47.84 88 LYS A CA 1
ATOM 701 C C . LYS A 1 88 ? 28.329 6.372 -16.620 1.00 47.84 88 LYS A C 1
ATOM 703 O O . LYS A 1 88 ? 28.505 5.818 -15.543 1.00 47.84 88 LYS A O 1
ATOM 708 N N . GLU A 1 89 ? 27.126 6.739 -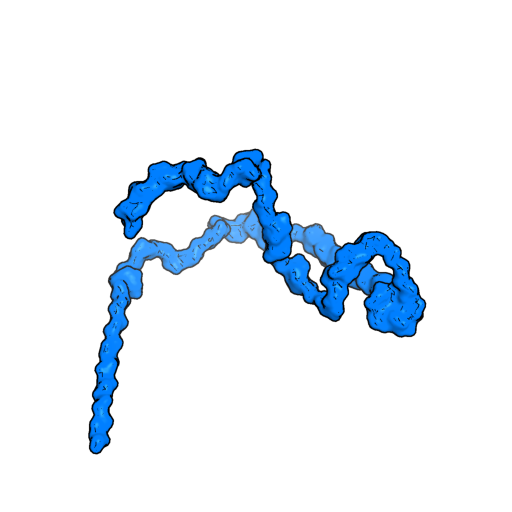17.052 1.00 48.19 89 GLU A N 1
ATOM 709 C CA . GLU A 1 89 ? 25.868 6.416 -16.369 1.00 48.19 89 GLU A CA 1
ATOM 710 C C . GLU A 1 89 ? 25.466 4.938 -16.572 1.00 48.19 89 GLU A C 1
ATOM 712 O O . GLU A 1 89 ? 24.841 4.350 -15.692 1.00 48.19 89 GLU A O 1
ATOM 717 N N . ASP A 1 90 ? 25.915 4.302 -17.660 1.00 46.72 90 ASP A N 1
ATOM 718 C CA . ASP A 1 90 ? 25.586 2.917 -18.021 1.00 46.72 90 ASP A CA 1
ATOM 719 C C . ASP A 1 90 ? 26.440 1.885 -17.261 1.00 46.72 90 ASP A C 1
ATOM 721 O O . ASP A 1 90 ? 26.027 0.741 -17.081 1.00 46.72 90 ASP A O 1
ATOM 725 N N . GLU A 1 91 ? 27.628 2.266 -16.773 1.00 45.88 91 GLU A N 1
ATOM 726 C CA . GLU A 1 91 ? 28.509 1.368 -16.006 1.00 45.88 91 GLU A CA 1
ATOM 727 C C . GLU A 1 91 ? 27.944 1.047 -14.609 1.00 45.88 91 GLU A C 1
ATOM 729 O O . GLU A 1 91 ? 28.095 -0.078 -14.123 1.00 45.88 91 GLU A O 1
ATOM 734 N N . GLU A 1 92 ? 27.237 1.993 -13.976 1.00 48.31 92 GLU A N 1
ATOM 735 C CA . GLU A 1 92 ? 26.576 1.764 -12.681 1.00 48.31 92 GLU A CA 1
ATOM 736 C C . GLU A 1 92 ? 25.305 0.901 -12.804 1.00 48.31 92 GLU A C 1
ATOM 738 O O . GLU A 1 92 ? 24.963 0.179 -11.860 1.00 48.31 92 GLU A O 1
ATOM 743 N N . GLU A 1 93 ? 24.621 0.934 -13.955 1.00 48.75 93 GLU A N 1
ATOM 744 C CA . GLU A 1 93 ? 23.479 0.058 -14.257 1.00 48.75 93 GLU A CA 1
ATOM 745 C C . GLU A 1 93 ? 23.926 -1.332 -14.734 1.00 48.75 93 GLU A C 1
ATOM 747 O O . GLU A 1 93 ? 23.376 -2.338 -14.282 1.00 48.75 93 GLU A O 1
ATOM 752 N N . ALA A 1 94 ? 24.976 -1.430 -15.555 1.00 47.97 94 ALA A N 1
ATOM 753 C CA . ALA A 1 94 ? 25.521 -2.707 -16.022 1.00 47.97 94 ALA A CA 1
ATOM 754 C C . ALA A 1 94 ? 26.097 -3.560 -14.877 1.00 47.97 94 ALA A C 1
ATOM 756 O O . ALA A 1 94 ? 25.924 -4.777 -14.869 1.00 47.97 94 ALA A O 1
ATOM 757 N N . ALA A 1 95 ? 26.700 -2.940 -13.854 1.00 48.16 95 ALA A N 1
ATOM 758 C CA . ALA A 1 95 ? 27.198 -3.651 -12.671 1.00 48.16 95 ALA A CA 1
ATOM 759 C C . ALA A 1 95 ? 26.084 -4.284 -11.809 1.00 48.16 95 ALA A C 1
ATOM 761 O O . ALA A 1 95 ? 26.366 -5.151 -10.980 1.00 48.16 95 ALA A O 1
ATOM 762 N N . ARG A 1 96 ? 24.820 -3.867 -11.987 1.00 50.03 96 ARG A N 1
ATOM 763 C CA . ARG A 1 96 ? 23.647 -4.464 -11.322 1.00 50.03 96 ARG A CA 1
ATOM 764 C C . ARG A 1 96 ? 22.957 -5.539 -12.162 1.00 50.03 96 ARG A C 1
ATOM 766 O O . ARG A 1 96 ? 22.207 -6.335 -11.604 1.00 50.03 96 ARG A O 1
ATOM 773 N N . ASN A 1 97 ? 23.229 -5.583 -13.464 1.00 47.66 97 ASN A N 1
ATOM 774 C CA . ASN A 1 97 ? 22.488 -6.366 -14.450 1.00 47.66 97 ASN A CA 1
ATOM 775 C C . ASN A 1 97 ? 23.295 -7.585 -14.924 1.00 47.66 97 ASN A C 1
ATOM 777 O O . ASN A 1 97 ? 23.606 -7.731 -16.104 1.00 47.66 97 ASN A O 1
ATOM 781 N N . GLY A 1 98 ? 23.642 -8.473 -13.990 1.00 38.84 98 GLY A N 1
ATOM 782 C CA . GLY A 1 98 ? 24.130 -9.809 -14.326 1.00 38.84 98 GLY A CA 1
ATOM 783 C C . GLY A 1 98 ? 22.988 -10.694 -14.836 1.00 38.84 98 GLY A C 1
ATOM 784 O O . GLY A 1 98 ? 22.136 -11.084 -14.049 1.00 38.84 98 GLY A O 1
ATOM 785 N N . GLU A 1 99 ? 23.004 -10.961 -16.143 1.00 48.19 99 GLU A N 1
ATOM 786 C CA . GLU A 1 99 ? 22.360 -12.022 -16.953 1.00 48.19 99 GLU A CA 1
ATOM 787 C C . GLU A 1 99 ? 20.857 -12.357 -16.806 1.00 48.19 99 GLU A C 1
ATOM 789 O O . GLU A 1 99 ? 20.297 -12.890 -17.754 1.00 48.19 99 GLU A O 1
ATOM 794 N N . ASP A 1 100 ? 20.135 -11.960 -15.760 1.00 49.25 100 ASP A N 1
ATOM 795 C CA . ASP A 1 100 ? 18.678 -12.142 -15.686 1.00 49.25 100 ASP A CA 1
ATOM 796 C C . ASP A 1 100 ? 18.011 -10.941 -15.009 1.00 49.25 100 ASP A C 1
ATOM 798 O O . ASP A 1 100 ? 18.098 -10.723 -13.798 1.00 49.25 100 ASP A O 1
ATOM 802 N N . VAL A 1 101 ? 17.330 -10.120 -15.813 1.00 54.50 101 VAL A N 1
ATOM 803 C CA . VAL A 1 101 ? 16.662 -8.907 -15.334 1.00 54.50 101 VAL A CA 1
ATOM 804 C C . VAL A 1 101 ? 15.347 -9.281 -14.649 1.00 54.50 101 VAL A C 1
ATOM 806 O O . VAL A 1 101 ? 14.271 -9.311 -15.250 1.00 54.50 101 VAL A O 1
ATOM 809 N N . ASP A 1 102 ? 15.425 -9.556 -13.354 1.00 52.91 102 ASP A N 1
ATOM 810 C CA . ASP A 1 102 ? 14.269 -9.771 -12.493 1.00 52.91 102 ASP A CA 1
ATOM 811 C C . ASP A 1 102 ? 13.517 -8.442 -12.260 1.00 52.91 102 ASP A C 1
ATOM 813 O O . ASP A 1 102 ? 13.663 -7.765 -11.243 1.00 52.91 102 ASP A O 1
ATOM 817 N N . TYR A 1 103 ? 12.620 -8.061 -13.174 1.00 53.78 103 TYR A N 1
ATOM 818 C CA . TYR A 1 103 ? 11.804 -6.834 -13.059 1.00 53.78 103 TYR A CA 1
ATOM 819 C C . TYR A 1 103 ? 10.861 -6.804 -11.840 1.00 53.78 103 TYR A C 1
ATOM 821 O O . TYR A 1 103 ? 10.226 -5.787 -11.544 1.00 53.78 103 TYR A O 1
ATOM 829 N N . ARG A 1 104 ? 10.754 -7.919 -11.107 1.00 59.00 104 ARG A N 1
ATOM 830 C CA . ARG A 1 104 ? 10.075 -7.972 -9.812 1.00 59.00 104 ARG A CA 1
ATOM 831 C C . ARG A 1 104 ? 10.917 -7.325 -8.713 1.00 59.00 104 ARG A C 1
ATOM 833 O O . ARG A 1 104 ? 10.317 -6.821 -7.772 1.00 59.00 104 ARG A O 1
ATOM 840 N N . GLN A 1 105 ? 12.248 -7.319 -8.820 1.00 61.66 105 GLN A N 1
ATOM 841 C CA . GLN A 1 105 ? 13.170 -6.777 -7.813 1.00 61.66 105 GLN A CA 1
ATOM 842 C C . GLN A 1 105 ? 13.059 -5.255 -7.666 1.00 61.66 105 GLN A C 1
ATOM 844 O O . GLN A 1 105 ? 12.924 -4.781 -6.542 1.00 61.66 105 GLN A O 1
ATOM 849 N N . ASP A 1 106 ? 12.927 -4.501 -8.760 1.00 59.34 106 ASP A N 1
ATOM 850 C CA . ASP A 1 106 ? 12.727 -3.040 -8.697 1.00 59.34 106 ASP A CA 1
ATOM 851 C C . ASP A 1 106 ? 11.400 -2.620 -8.047 1.00 59.34 106 ASP A C 1
ATOM 853 O O . ASP A 1 106 ? 11.256 -1.511 -7.534 1.00 59.34 106 ASP A O 1
ATOM 857 N N . SER A 1 107 ? 10.408 -3.514 -8.051 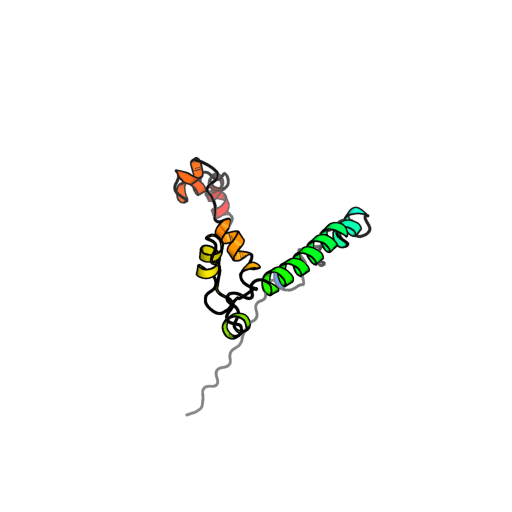1.00 64.31 107 SER A N 1
ATOM 858 C CA . SER A 1 107 ? 9.111 -3.294 -7.399 1.00 64.31 107 SER A CA 1
ATOM 859 C C . SER A 1 107 ? 9.058 -3.851 -5.970 1.00 64.31 107 SER A C 1
ATOM 861 O O . SER A 1 107 ? 8.015 -3.769 -5.316 1.00 64.31 107 SER A O 1
ATOM 863 N N . GLN A 1 108 ? 10.149 -4.433 -5.458 1.00 75.44 108 GLN A N 1
ATOM 864 C CA . GLN A 1 108 ? 10.193 -4.943 -4.092 1.00 75.44 108 GLN A CA 1
ATOM 865 C C . GLN A 1 108 ? 10.334 -3.779 -3.110 1.00 75.44 108 GLN A C 1
ATOM 867 O O . GLN A 1 108 ? 11.382 -3.152 -2.979 1.00 75.44 108 GLN A O 1
ATOM 872 N N . PHE A 1 109 ? 9.274 -3.552 -2.333 1.00 63.75 109 PHE A N 1
ATOM 873 C CA . PHE A 1 109 ? 9.242 -2.620 -1.199 1.00 63.75 109 PHE A CA 1
ATOM 874 C C . PHE A 1 109 ? 10.425 -2.804 -0.227 1.00 63.75 109 PHE A C 1
ATOM 876 O O . PHE A 1 109 ? 10.866 -1.850 0.409 1.00 63.75 109 PHE A O 1
ATOM 883 N N . LEU A 1 110 ? 10.986 -4.016 -0.164 1.00 69.19 110 LEU A N 1
ATOM 884 C CA . LEU A 1 110 ? 12.199 -4.339 0.586 1.00 69.19 110 LEU A CA 1
ATOM 885 C C . LEU A 1 110 ? 13.403 -3.478 0.198 1.00 69.19 110 LEU A C 1
ATOM 887 O O . LEU A 1 110 ? 14.173 -3.112 1.080 1.00 69.19 110 LEU A O 1
ATOM 891 N N . ASP A 1 111 ? 13.578 -3.139 -1.077 1.00 68.19 111 ASP A N 1
ATOM 892 C CA . ASP A 1 111 ? 14.752 -2.390 -1.523 1.00 68.19 111 ASP A CA 1
ATOM 893 C C . ASP A 1 111 ? 14.618 -0.886 -1.242 1.00 68.19 111 ASP A C 1
ATOM 895 O O . ASP A 1 111 ? 15.576 -0.233 -0.820 1.00 68.19 111 ASP A O 1
ATOM 899 N N . LEU A 1 112 ? 13.389 -0.355 -1.30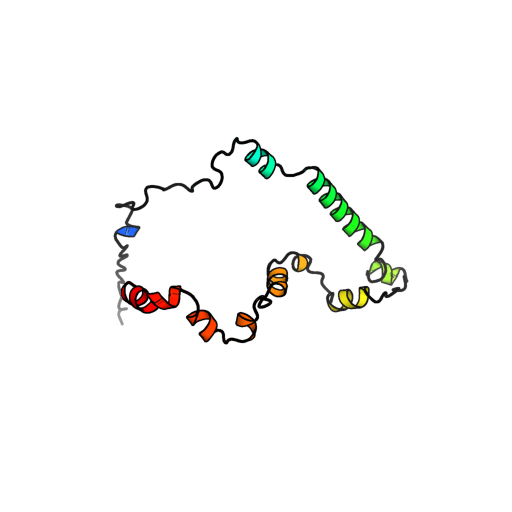7 1.00 65.94 112 LEU A N 1
ATOM 900 C CA . LEU A 1 112 ? 13.076 0.972 -0.767 1.00 65.94 112 LEU A CA 1
ATOM 901 C C . LEU A 1 112 ? 13.239 1.024 0.758 1.00 65.94 112 LEU A C 1
ATOM 903 O O . LEU A 1 112 ? 13.812 1.986 1.262 1.00 65.94 112 LEU A O 1
ATOM 907 N N . MET A 1 113 ? 12.811 -0.006 1.497 1.00 64.81 113 MET A N 1
ATOM 908 C CA . MET A 1 113 ? 13.019 -0.080 2.950 1.00 64.81 113 MET A CA 1
ATOM 909 C C . MET A 1 113 ? 14.496 -0.209 3.328 1.00 64.81 113 MET A C 1
ATOM 911 O O . MET A 1 113 ? 14.916 0.345 4.339 1.00 64.81 113 MET A O 1
ATOM 915 N N . LYS A 1 114 ? 15.301 -0.920 2.529 1.00 68.19 114 LYS A N 1
ATOM 916 C CA . LYS A 1 114 ? 16.756 -1.000 2.718 1.00 68.19 114 LYS A CA 1
ATOM 917 C C . LYS A 1 114 ? 17.421 0.356 2.489 1.00 68.19 114 LYS A C 1
ATOM 919 O O . LYS A 1 114 ? 18.276 0.723 3.287 1.00 68.19 114 LYS A O 1
ATOM 924 N N . LYS A 1 115 ? 16.989 1.121 1.480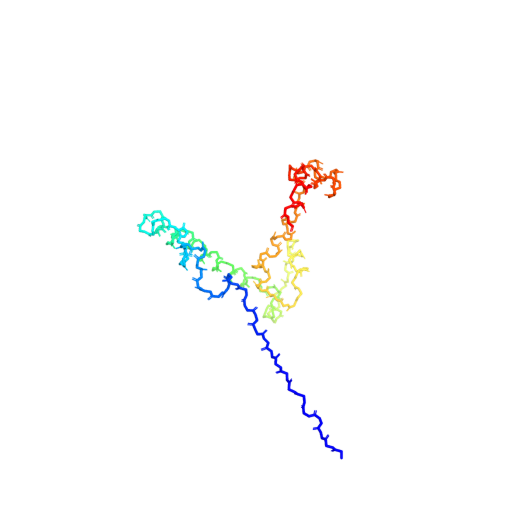 1.00 64.19 115 LYS A N 1
ATOM 925 C CA . LYS A 1 115 ? 17.419 2.518 1.267 1.00 64.19 115 LYS A CA 1
ATOM 926 C C . LYS A 1 115 ? 16.918 3.458 2.372 1.00 64.19 115 LYS A C 1
ATOM 928 O O . LYS A 1 115 ? 17.615 4.393 2.742 1.00 64.19 115 LYS A O 1
ATOM 933 N N . GLN A 1 116 ? 15.748 3.175 2.944 1.00 58.09 116 GLN A N 1
ATOM 934 C CA . GLN A 1 116 ? 15.184 3.865 4.107 1.00 58.09 116 GLN A CA 1
ATOM 935 C C . GLN A 1 116 ? 15.661 3.318 5.460 1.00 58.09 116 GLN A C 1
ATOM 937 O O . GLN A 1 116 ? 15.119 3.750 6.479 1.00 58.09 116 GLN A O 1
ATOM 942 N N . LYS A 1 117 ? 16.640 2.396 5.527 1.00 55.28 117 LYS A N 1
ATOM 943 C CA . LYS A 1 117 ? 17.176 1.914 6.811 1.00 55.28 117 LYS A CA 1
ATOM 944 C C . LYS A 1 117 ? 17.736 3.095 7.592 1.00 55.28 117 LYS A C 1
ATOM 946 O O . LYS A 1 117 ? 18.857 3.529 7.357 1.00 55.28 117 LYS A O 1
ATOM 951 N N . SER A 1 118 ? 16.892 3.596 8.493 1.00 57.91 118 SER A N 1
ATOM 952 C CA . SER A 1 118 ? 17.164 4.478 9.618 1.00 57.91 118 SER A CA 1
ATOM 953 C C . SER A 1 118 ? 18.423 5.317 9.436 1.00 57.91 118 SER A C 1
ATOM 955 O O . SER A 1 118 ? 19.420 5.113 10.133 1.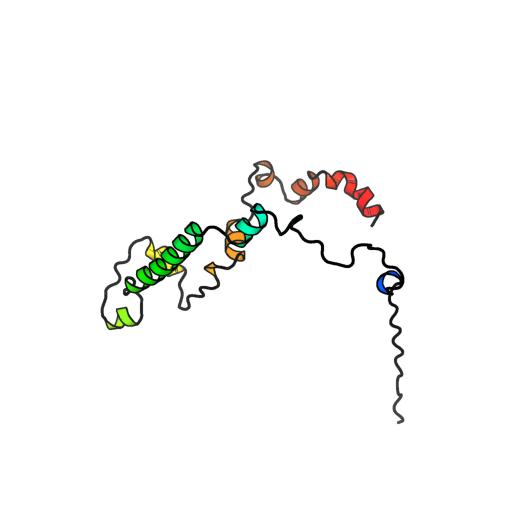00 57.91 118 SER A O 1
ATOM 957 N N . VAL A 1 119 ? 18.380 6.292 8.527 1.00 59.53 119 VAL A N 1
ATOM 958 C CA . VAL A 1 119 ? 19.267 7.441 8.687 1.00 59.53 119 VAL A CA 1
ATOM 959 C C . VAL A 1 119 ? 18.858 8.032 10.028 1.00 59.53 119 VAL A C 1
ATOM 961 O O . VAL A 1 119 ? 17.767 8.582 10.151 1.00 59.53 119 VAL A O 1
ATOM 964 N N . ALA A 1 120 ? 19.656 7.797 11.070 1.00 58.06 120 ALA A N 1
ATOM 965 C CA . ALA A 1 120 ? 19.419 8.351 12.391 1.00 58.06 120 ALA A CA 1
ATOM 966 C C . ALA A 1 120 ? 19.307 9.871 12.225 1.00 58.06 120 ALA A C 1
ATOM 968 O O . ALA A 1 120 ? 20.299 10.546 11.962 1.00 58.06 120 ALA A O 1
ATOM 969 N N . VAL A 1 121 ? 18.082 10.398 12.269 1.00 66.50 121 VAL A N 1
ATOM 970 C CA . VAL A 1 121 ? 17.815 11.802 11.913 1.00 66.50 121 VAL A CA 1
ATOM 971 C C . VAL A 1 121 ? 18.326 12.738 13.013 1.00 66.50 121 VAL A C 1
ATOM 973 O O . VAL A 1 121 ? 18.680 13.880 12.746 1.00 66.50 121 VAL A O 1
ATOM 976 N N . SER A 1 122 ? 18.425 12.231 14.245 1.00 76.88 122 SER A N 1
ATOM 977 C CA . SER A 1 122 ? 18.838 12.989 15.424 1.00 76.88 122 SER A CA 1
ATOM 978 C C . SER A 1 122 ? 20.278 12.680 15.835 1.00 76.88 122 SER A C 1
ATOM 980 O O . SER A 1 122 ? 20.694 11.521 15.852 1.00 76.88 122 SER A O 1
ATOM 982 N N . GLU A 1 123 ? 21.016 13.714 16.242 1.00 75.12 123 GLU A N 1
ATOM 983 C CA . GLU A 1 123 ? 22.338 13.609 16.876 1.00 75.12 123 GLU A CA 1
ATOM 984 C C . GLU A 1 123 ? 22.317 12.660 18.085 1.00 75.12 123 GLU A C 1
ATOM 986 O O . GLU A 1 123 ? 23.226 11.855 18.276 1.00 75.12 123 GLU A O 1
ATOM 991 N N . PHE A 1 124 ? 21.214 12.653 18.834 1.00 77.31 124 PHE A N 1
ATOM 992 C CA . PHE A 1 124 ? 20.973 11.725 19.937 1.00 77.31 124 PHE A CA 1
ATOM 993 C C . PHE A 1 124 ? 20.975 10.254 19.489 1.00 77.31 124 PHE A C 1
ATOM 995 O O . PHE A 1 124 ? 21.541 9.396 20.160 1.00 77.31 124 PHE A O 1
ATOM 1002 N N . ALA A 1 125 ? 20.357 9.953 18.344 1.00 79.19 125 ALA A N 1
ATOM 1003 C CA . ALA A 1 125 ? 20.286 8.593 17.808 1.00 79.19 125 ALA A CA 1
ATOM 1004 C C . ALA A 1 125 ? 21.607 8.144 17.160 1.00 79.19 125 ALA A C 1
ATOM 1006 O O . ALA A 1 125 ? 21.855 6.946 17.041 1.00 79.19 125 ALA A O 1
ATOM 1007 N N . LYS A 1 126 ? 22.456 9.098 16.755 1.00 80.25 126 LYS A N 1
ATOM 1008 C CA . LYS A 1 126 ? 23.805 8.831 16.236 1.00 80.25 126 LYS A CA 1
ATOM 1009 C C . LYS A 1 126 ? 24.832 8.598 17.345 1.00 80.25 126 LYS A C 1
ATOM 1011 O O . LYS A 1 126 ? 25.772 7.842 17.140 1.00 80.25 126 LYS A O 1
ATOM 1016 N N . THR A 1 127 ? 24.669 9.255 18.492 1.00 84.31 127 THR A N 1
ATOM 1017 C CA . THR A 1 127 ? 25.653 9.239 19.589 1.00 84.31 127 THR A CA 1
ATOM 1018 C C . THR A 1 127 ? 25.382 8.163 20.635 1.00 84.31 127 THR A C 1
ATOM 1020 O O . THR A 1 127 ? 26.327 7.628 21.209 1.00 84.31 127 THR A O 1
ATOM 1023 N N . LYS A 1 128 ? 24.113 7.824 20.891 1.00 86.50 128 LYS A N 1
ATOM 1024 C CA . LYS A 1 128 ? 23.736 6.896 21.966 1.00 86.50 128 LYS A CA 1
ATOM 1025 C C . LYS A 1 128 ? 23.552 5.466 21.491 1.00 86.50 128 LYS A C 1
ATOM 1027 O O . LYS A 1 128 ? 23.045 5.220 20.397 1.00 86.50 128 LYS A O 1
ATOM 1032 N N . THR A 1 129 ? 23.869 4.516 22.368 1.00 89.50 129 THR A N 1
ATOM 1033 C CA . THR A 1 129 ? 23.635 3.088 22.120 1.00 89.50 129 THR A CA 1
ATOM 1034 C C . THR A 1 129 ? 22.137 2.755 22.096 1.00 89.50 129 THR A C 1
ATOM 1036 O O . THR A 1 129 ? 21.318 3.432 22.720 1.00 89.50 129 THR A O 1
ATOM 1039 N N . ILE A 1 130 ? 21.749 1.666 21.420 1.00 85.94 130 ILE A N 1
ATOM 1040 C CA . ILE A 1 130 ? 20.339 1.234 21.331 1.00 85.94 130 ILE A CA 1
ATOM 1041 C C . ILE A 1 130 ? 19.693 1.010 22.712 1.00 85.94 130 ILE A C 1
ATOM 1043 O O . ILE A 1 130 ? 18.503 1.257 22.901 1.00 85.94 130 ILE A O 1
ATOM 1047 N N . SER A 1 131 ? 20.482 0.575 23.697 1.00 88.19 131 SER A N 1
ATOM 1048 C CA . SER A 1 131 ? 20.033 0.364 25.075 1.00 88.19 131 SER A CA 1
ATOM 1049 C C . SER A 1 131 ? 19.682 1.678 25.769 1.00 88.19 131 SER A C 1
ATOM 1051 O O . SER A 1 131 ? 18.669 1.753 26.459 1.00 88.19 131 SER A O 1
ATOM 1053 N N . GLU A 1 132 ? 20.484 2.723 25.572 1.00 89.81 132 GLU A N 1
ATOM 1054 C CA . GLU A 1 132 ? 20.223 4.059 26.115 1.00 89.81 132 GLU A CA 1
ATOM 1055 C C . GLU A 1 132 ? 19.034 4.729 25.430 1.00 89.81 132 GLU A C 1
ATOM 1057 O O . GLU A 1 132 ? 18.202 5.333 26.102 1.00 89.81 132 GLU A O 1
ATOM 1062 N N . GLN A 1 133 ? 18.908 4.566 24.110 1.00 90.12 133 GLN A N 1
ATOM 1063 C CA . GLN A 1 133 ? 17.761 5.072 23.356 1.00 90.12 133 GLN A CA 1
ATOM 1064 C C . GLN A 1 133 ? 16.446 4.480 23.878 1.00 90.12 133 GLN A C 1
ATOM 1066 O O . GLN A 1 133 ? 15.479 5.206 24.081 1.00 90.12 133 GLN A O 1
ATOM 1071 N N . ARG A 1 134 ? 16.421 3.173 24.168 1.00 90.94 134 ARG A N 1
ATOM 1072 C CA . ARG A 1 134 ? 15.240 2.495 24.728 1.00 90.94 134 ARG A CA 1
ATOM 1073 C C . ARG A 1 134 ? 14.884 2.963 26.137 1.00 90.94 134 ARG A C 1
ATOM 1075 O O . ARG A 1 134 ? 13.705 2.998 26.469 1.00 90.94 134 ARG A O 1
ATOM 1082 N N . ARG A 1 135 ? 15.880 3.320 26.954 1.00 90.75 135 ARG A N 1
ATOM 1083 C CA . ARG A 1 135 ? 15.667 3.864 28.307 1.00 90.75 135 ARG A CA 1
ATOM 1084 C C . ARG A 1 135 ? 15.136 5.296 28.295 1.00 90.75 135 ARG A C 1
ATOM 1086 O O . ARG A 1 135 ? 14.519 5.702 29.264 1.00 90.75 135 ARG A O 1
ATOM 1093 N N . ALA A 1 136 ? 15.366 6.046 27.218 1.00 89.62 136 ALA A N 1
ATOM 1094 C CA . ALA A 1 136 ? 14.857 7.407 27.056 1.00 89.62 136 ALA A CA 1
ATOM 1095 C C . ALA A 1 136 ? 13.393 7.468 26.575 1.00 89.62 136 ALA A C 1
ATOM 1097 O O . ALA A 1 136 ? 12.848 8.559 26.420 1.00 89.62 136 ALA A O 1
ATOM 1098 N N . LEU A 1 137 ? 12.762 6.321 26.297 1.00 91.50 137 LEU A N 1
ATOM 1099 C CA . LEU A 1 137 ? 11.349 6.261 25.927 1.00 91.50 137 LEU A CA 1
ATOM 1100 C C . LEU A 1 137 ? 10.472 6.361 27.189 1.00 91.50 137 LEU A C 1
ATOM 1102 O O . LEU A 1 137 ? 10.733 5.619 28.133 1.00 91.50 137 LEU A O 1
ATOM 1106 N N . PRO A 1 138 ? 9.375 7.145 27.185 1.00 92.56 138 PRO A N 1
ATOM 1107 C CA . PRO A 1 138 ? 8.479 7.286 28.345 1.00 92.56 138 PRO A CA 1
ATOM 1108 C C . PRO A 1 138 ? 7.890 5.964 28.861 1.00 92.56 138 PRO A C 1
ATOM 1110 O O . PRO A 1 138 ? 7.582 5.816 30.036 1.00 92.56 138 PRO A O 1
ATOM 1113 N N . VAL A 1 139 ? 7.762 4.959 27.987 1.00 92.12 139 VAL A N 1
ATOM 1114 C CA . VAL A 1 139 ? 7.299 3.611 28.366 1.00 92.12 139 VAL A CA 1
ATOM 1115 C C . VAL A 1 139 ? 8.257 2.900 29.329 1.00 92.12 139 VAL A C 1
ATOM 1117 O O . VAL A 1 139 ? 7.859 1.968 30.024 1.00 92.12 139 VAL A O 1
ATOM 1120 N N . PHE A 1 140 ? 9.526 3.311 29.377 1.00 92.44 140 PHE A N 1
ATOM 1121 C CA . PHE A 1 140 ? 10.494 2.732 30.297 1.00 92.44 140 PHE A CA 1
ATOM 1122 C C . PHE A 1 140 ? 10.165 3.066 31.759 1.00 92.44 140 PHE A C 1
ATOM 1124 O O . PHE A 1 140 ? 10.405 2.223 32.622 1.00 92.44 140 PHE A O 1
ATOM 1131 N N . ASP A 1 141 ? 9.552 4.225 32.022 1.00 93.06 141 ASP A N 1
ATOM 1132 C CA . ASP A 1 141 ? 9.206 4.675 33.377 1.00 93.06 141 ASP A CA 1
ATOM 1133 C C . ASP A 1 141 ? 8.156 3.761 34.028 1.00 93.06 141 ASP A C 1
ATOM 1135 O O . ASP A 1 141 ? 8.272 3.395 35.193 1.00 93.06 141 ASP A O 1
ATOM 1139 N N . VAL A 1 142 ? 7.185 3.294 33.241 1.00 93.12 142 VAL A N 1
ATOM 1140 C CA . VAL A 1 142 ? 6.116 2.371 33.670 1.00 93.12 142 VAL A CA 1
ATOM 1141 C C . VAL A 1 142 ? 6.448 0.895 33.424 1.00 93.12 142 VAL A C 1
ATOM 1143 O O . VAL A 1 142 ? 5.596 0.021 33.583 1.00 93.12 142 VAL A O 1
ATOM 1146 N N . ARG A 1 143 ? 7.694 0.565 33.050 1.00 93.31 143 ARG A N 1
ATOM 1147 C CA . ARG A 1 143 ? 8.092 -0.813 32.709 1.00 93.31 143 ARG A CA 1
ATOM 1148 C C . ARG A 1 143 ? 7.801 -1.803 33.837 1.00 93.31 143 ARG A C 1
ATOM 1150 O O . ARG A 1 143 ? 7.391 -2.922 33.556 1.00 93.31 143 ARG A O 1
ATOM 1157 N N . GLN A 1 144 ? 8.074 -1.438 35.088 1.00 92.38 144 GLN A N 1
ATOM 1158 C CA . GLN A 1 144 ? 7.915 -2.359 36.219 1.00 92.38 144 GLN A CA 1
ATOM 1159 C C . GLN A 1 144 ? 6.442 -2.658 36.502 1.00 92.38 144 GLN A C 1
ATOM 1161 O O . GLN A 1 144 ? 6.079 -3.821 36.649 1.00 92.38 144 GLN A O 1
ATOM 1166 N N . GLU A 1 145 ? 5.598 -1.627 36.493 1.00 91.69 145 GLU A N 1
ATOM 1167 C CA . GLU A 1 145 ? 4.150 -1.768 36.655 1.00 91.69 145 GLU A CA 1
ATOM 1168 C C . GLU A 1 145 ? 3.559 -2.618 35.525 1.00 91.69 145 GLU A C 1
ATOM 1170 O O . GLU A 1 145 ? 2.830 -3.574 35.781 1.00 91.69 145 GLU A O 1
ATOM 1175 N N . LEU A 1 146 ? 3.963 -2.358 34.278 1.00 91.06 146 LEU A N 1
ATOM 1176 C CA . LEU A 1 146 ? 3.524 -3.137 33.121 1.00 91.06 146 LEU A CA 1
ATOM 1177 C C . LEU A 1 146 ? 3.951 -4.611 33.209 1.00 91.06 146 LEU A C 1
ATOM 1179 O O . LEU A 1 146 ? 3.151 -5.490 32.908 1.00 91.06 146 LEU A O 1
ATOM 1183 N N . MET A 1 147 ? 5.175 -4.896 33.662 1.00 93.12 147 MET A N 1
ATOM 1184 C CA . MET A 1 147 ? 5.655 -6.273 33.862 1.00 93.12 147 MET A CA 1
ATOM 1185 C C . MET A 1 147 ? 4.997 -6.983 35.053 1.00 93.12 147 MET A C 1
ATOM 1187 O O . MET A 1 147 ? 5.089 -8.199 35.131 1.00 93.12 147 MET A O 1
ATOM 1191 N N . SER A 1 148 ? 4.382 -6.253 35.989 1.00 90.31 148 SER A N 1
ATOM 1192 C CA . SER A 1 148 ? 3.619 -6.851 37.096 1.00 90.31 148 SER A CA 1
ATOM 1193 C C . SER A 1 148 ? 2.172 -7.195 36.731 1.00 90.31 148 SER A C 1
ATOM 1195 O O . SER A 1 148 ? 1.559 -8.030 37.391 1.00 90.31 148 SER A O 1
ATOM 1197 N N . LEU A 1 149 ? 1.623 -6.534 35.707 1.00 88.69 149 LEU A N 1
ATOM 1198 C CA . LEU A 1 149 ? 0.252 -6.733 35.235 1.00 88.69 149 LEU A CA 1
ATOM 1199 C C . LEU A 1 149 ? 0.140 -7.891 34.224 1.00 88.69 149 LEU A C 1
ATOM 1201 O O . LEU A 1 149 ? -0.931 -8.481 34.087 1.00 88.69 149 LEU A O 1
ATOM 1205 N N . ILE A 1 150 ? 1.225 -8.158 33.490 1.00 81.25 150 ILE A N 1
ATOM 1206 C CA . ILE A 1 150 ? 1.361 -9.250 32.510 1.00 81.25 150 ILE A CA 1
ATOM 1207 C C . ILE A 1 150 ? 1.807 -10.523 33.225 1.00 81.25 150 ILE A C 1
ATOM 1209 O O . ILE A 1 150 ? 1.202 -11.582 32.943 1.00 81.25 150 ILE A O 1
#

Organism: NCBI:txid340204

Radius of gyration: 30.31 Å; chains: 1; bounding box: 51×75×73 Å